Protein AF-A0A8W8IRD2-F1 (afdb_monomer_lite)

Secondary structure (DSSP, 8-state):
--TTTTTTTS--------HHHHHTT-EEEETTS--TT-EESSSS-SSTTEEEEPPTT----SS----------

Sequence (73 aa):
MLEVVYFTSVVLCVLGSDAPCLNDGGTCQYDHLPCPGGYVSGLCSGASNRRCCQSSGKCRLIYSSSRHHKGQI

Foldseek 3Di:
DVVVVVVPPPPPPVPQDLCQLVVLVWDFDFQPDDALQDWDADSDDDDRRGTTRHDVPDPPPPPDDDDPPDDDD

Structure (mmCIF, N/CA/C/O backbone):
data_AF-A0A8W8IRD2-F1
#
_entry.id   AF-A0A8W8IRD2-F1
#
loop_
_atom_site.group_PDB
_atom_site.id
_atom_site.type_symbol
_atom_site.label_atom_id
_atom_site.label_alt_id
_atom_site.label_comp_id
_atom_site.label_asym_id
_atom_site.label_entity_id
_atom_site.label_seq_id
_atom_site.pdbx_PDB_ins_code
_atom_site.Cartn_x
_atom_site.Cartn_y
_atom_site.Cartn_z
_atom_site.occupancy
_atom_site.B_iso_or_equiv
_atom_site.auth_seq_id
_atom_site.auth_comp_id
_atom_site.auth_asym_id
_atom_site.auth_atom_id
_atom_site.pdbx_PDB_model_num
ATOM 1 N N . MET A 1 1 ? 20.540 -1.430 -37.214 1.00 60.81 1 MET A N 1
ATOM 2 C CA . MET A 1 1 ? 19.325 -2.276 -37.175 1.00 60.81 1 MET A CA 1
ATOM 3 C C . MET A 1 1 ? 19.267 -3.206 -35.954 1.00 60.81 1 MET A C 1
ATOM 5 O O . MET A 1 1 ? 18.166 -3.590 -35.602 1.00 60.81 1 MET A O 1
ATOM 9 N N . LEU A 1 2 ? 20.387 -3.547 -35.289 1.00 43.41 2 LEU A N 1
ATOM 10 C CA . LEU A 1 2 ? 20.402 -4.422 -34.097 1.00 43.41 2 LEU A CA 1
ATOM 11 C C . LEU A 1 2 ? 20.282 -3.666 -32.748 1.00 43.41 2 LEU A C 1
ATOM 13 O O . LEU A 1 2 ? 19.855 -4.243 -31.759 1.00 43.41 2 LEU A O 1
ATOM 17 N N . GLU A 1 3 ? 20.565 -2.359 -32.726 1.00 45.75 3 GLU A N 1
ATOM 18 C CA . GLU A 1 3 ? 20.539 -1.516 -31.510 1.00 45.75 3 GLU A CA 1
ATOM 19 C C . GLU A 1 3 ? 19.129 -1.040 -31.095 1.00 45.75 3 GLU A C 1
ATOM 21 O O . GLU A 1 3 ? 18.903 -0.662 -29.951 1.00 45.75 3 GLU A O 1
ATOM 26 N N . VAL A 1 4 ? 18.153 -1.061 -32.012 1.00 51.22 4 VAL A N 1
ATOM 27 C CA . VAL A 1 4 ? 16.770 -0.593 -31.760 1.00 51.22 4 VAL A CA 1
ATOM 28 C C . VAL A 1 4 ? 15.858 -1.665 -31.163 1.00 51.22 4 VAL A C 1
ATOM 30 O O . VAL A 1 4 ? 14.771 -1.346 -30.700 1.00 51.22 4 VAL A O 1
ATOM 33 N N . VAL A 1 5 ? 16.298 -2.926 -31.142 1.00 51.97 5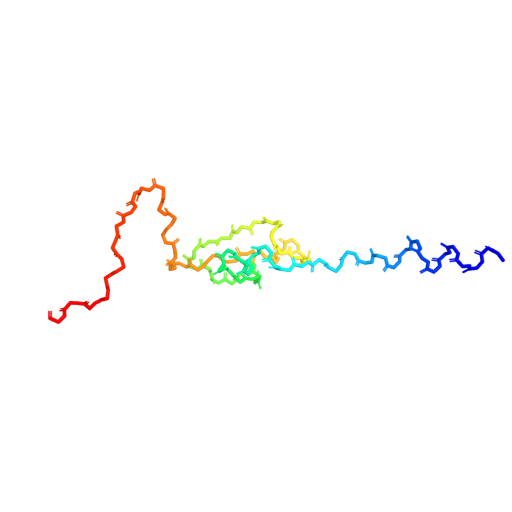 VAL A N 1
ATOM 34 C CA . VAL A 1 5 ? 15.493 -4.068 -30.669 1.00 51.97 5 VAL A CA 1
ATOM 35 C C . VAL A 1 5 ? 15.777 -4.406 -29.199 1.00 51.97 5 VAL A C 1
ATOM 37 O O . VAL A 1 5 ? 14.953 -5.024 -28.522 1.00 51.97 5 VAL A O 1
ATOM 40 N N . TYR A 1 6 ? 16.934 -3.975 -28.681 1.00 54.09 6 TYR A N 1
ATOM 41 C CA . TYR A 1 6 ? 17.346 -4.221 -27.295 1.00 54.09 6 TYR A CA 1
ATOM 42 C C . TYR A 1 6 ? 16.778 -3.182 -26.318 1.00 54.09 6 TYR A C 1
ATOM 44 O O . TYR A 1 6 ? 16.405 -3.517 -25.196 1.00 54.09 6 TYR A O 1
ATOM 52 N N . PHE A 1 7 ? 16.615 -1.934 -26.767 1.00 53.19 7 PHE A N 1
ATOM 53 C CA . PHE A 1 7 ? 16.007 -0.867 -25.965 1.00 53.19 7 PHE A CA 1
ATOM 54 C C . PHE A 1 7 ? 14.481 -1.021 -25.805 1.00 53.19 7 PHE A C 1
ATOM 56 O O . PHE A 1 7 ? 13.901 -0.464 -24.878 1.00 53.19 7 PHE A O 1
ATOM 63 N N . THR A 1 8 ? 13.829 -1.814 -26.664 1.00 55.06 8 THR A N 1
ATOM 64 C CA . THR A 1 8 ? 12.381 -2.082 -26.618 1.00 55.06 8 THR A CA 1
ATOM 65 C C . THR A 1 8 ? 12.000 -3.392 -25.919 1.00 55.06 8 THR A C 1
ATOM 67 O O . THR A 1 8 ? 10.821 -3.583 -25.639 1.00 55.06 8 THR A O 1
ATOM 70 N N . SER A 1 9 ? 12.946 -4.298 -25.627 1.00 59.94 9 SER A N 1
ATOM 71 C CA . SER A 1 9 ? 12.609 -5.668 -25.181 1.00 59.94 9 SER A CA 1
ATOM 72 C C . SER A 1 9 ? 12.745 -5.944 -23.676 1.00 59.94 9 SER A C 1
ATOM 74 O O . SER A 1 9 ? 12.191 -6.935 -23.216 1.00 59.94 9 SER A O 1
ATOM 76 N N . VAL A 1 10 ? 13.447 -5.118 -22.884 1.00 54.78 10 VAL A N 1
ATOM 77 C CA . VAL A 1 10 ? 13.763 -5.472 -21.472 1.00 54.78 10 VAL A CA 1
ATOM 78 C C . VAL A 1 10 ? 13.323 -4.422 -20.441 1.00 54.78 10 VAL A C 1
ATOM 80 O O . VAL A 1 10 ? 13.261 -4.715 -19.253 1.00 54.78 10 VAL A O 1
ATOM 83 N N . VAL A 1 11 ? 12.923 -3.219 -20.863 1.00 57.12 11 VAL A N 1
ATOM 84 C CA . VAL A 1 11 ? 12.460 -2.150 -19.949 1.00 57.12 11 VAL A CA 1
ATOM 85 C C . VAL A 1 11 ? 10.930 -2.066 -19.916 1.00 57.12 11 VAL A C 1
ATOM 87 O O . VAL A 1 11 ? 10.334 -1.020 -19.693 1.00 57.12 11 VAL A O 1
ATOM 90 N N . LEU A 1 12 ? 10.261 -3.204 -20.086 1.00 49.94 12 LEU A N 1
ATOM 91 C CA . LEU A 1 12 ? 8.969 -3.425 -19.449 1.00 49.94 12 LEU A CA 1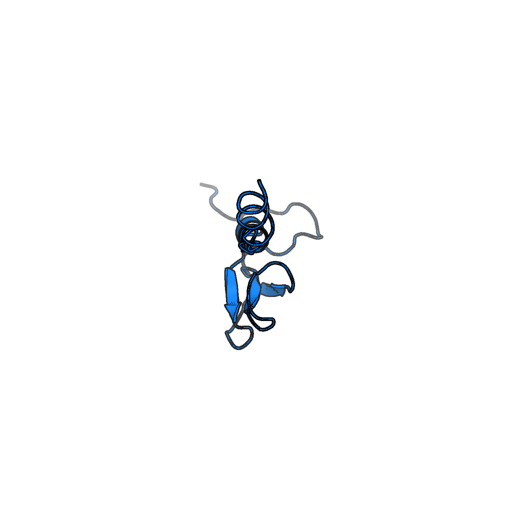
ATOM 92 C C . LEU A 1 12 ? 9.273 -3.951 -18.048 1.00 49.94 12 LEU A C 1
ATOM 94 O O . LEU A 1 12 ? 8.967 -5.094 -17.717 1.00 49.94 12 LEU A O 1
ATOM 98 N N . CYS A 1 13 ? 9.902 -3.118 -17.212 1.00 55.22 13 CYS A N 1
ATOM 99 C CA . CYS A 1 13 ? 9.699 -3.267 -15.782 1.00 55.22 13 CYS A CA 1
ATOM 100 C C . CYS A 1 13 ? 8.185 -3.241 -15.643 1.00 55.22 13 CYS A C 1
ATOM 102 O O . CYS A 1 13 ? 7.577 -2.197 -15.883 1.00 55.22 13 CYS A O 1
ATOM 104 N N . VAL A 1 14 ? 7.567 -4.391 -15.374 1.00 58.31 14 VAL A N 1
ATOM 105 C CA . VAL A 1 14 ? 6.194 -4.430 -14.898 1.00 58.31 14 VAL A CA 1
ATOM 106 C C . VAL A 1 14 ? 6.255 -3.549 -13.663 1.00 58.31 14 VAL A C 1
ATOM 108 O O . VAL A 1 14 ? 6.754 -3.976 -12.623 1.00 58.31 14 VAL A O 1
ATOM 111 N N . LEU A 1 15 ? 5.909 -2.268 -13.826 1.00 62.62 15 LEU A N 1
ATOM 112 C CA . LEU A 1 15 ? 5.731 -1.319 -12.747 1.00 62.62 15 LEU A CA 1
ATOM 113 C C . LEU A 1 15 ? 4.548 -1.903 -12.013 1.00 62.62 15 LEU A C 1
ATOM 115 O O . LEU A 1 15 ? 3.393 -1.662 -12.364 1.00 62.62 15 LEU A O 1
ATOM 119 N N . GLY A 1 16 ? 4.867 -2.828 -11.114 1.00 66.81 16 GLY A N 1
ATOM 120 C CA . GLY A 1 16 ? 3.881 -3.526 -10.348 1.00 66.81 16 GLY A CA 1
ATOM 121 C C . GLY A 1 16 ? 3.020 -2.449 -9.709 1.00 66.81 16 GLY A C 1
ATOM 122 O O . GLY A 1 16 ? 3.528 -1.517 -9.083 1.00 66.81 16 GLY A O 1
ATOM 123 N N . SER A 1 17 ? 1.723 -2.546 -9.953 1.00 85.75 17 SER A N 1
ATOM 124 C CA . SER A 1 17 ? 0.771 -1.564 -9.484 1.00 85.75 17 SER A CA 1
ATOM 125 C C . SER A 1 17 ? 0.105 -2.072 -8.220 1.00 85.75 17 SER A C 1
ATOM 127 O O . SER A 1 17 ? -0.297 -3.231 -8.139 1.00 85.75 17 SER A O 1
ATOM 129 N N . ASP A 1 18 ? -0.053 -1.179 -7.250 1.00 92.69 18 ASP A N 1
ATOM 130 C CA . ASP A 1 18 ? -0.897 -1.412 -6.078 1.00 92.69 18 ASP A CA 1
ATOM 131 C C . ASP A 1 18 ? -2.377 -1.111 -6.377 1.00 92.69 18 ASP A C 1
ATOM 133 O O . ASP A 1 18 ? -3.225 -1.230 -5.492 1.00 92.69 18 ASP A O 1
ATOM 137 N N . ALA A 1 19 ? -2.711 -0.735 -7.621 1.00 92.56 19 ALA A N 1
ATOM 138 C CA . ALA A 1 19 ? -4.076 -0.438 -8.048 1.00 92.56 19 ALA A CA 1
ATOM 139 C C . ALA A 1 19 ? -5.104 -1.519 -7.669 1.00 92.56 19 ALA A C 1
ATOM 141 O O . ALA A 1 19 ? -6.186 -1.124 -7.242 1.00 92.56 19 ALA A O 1
ATOM 142 N N . PRO A 1 20 ? -4.816 -2.839 -7.741 1.00 91.44 20 PRO A N 1
ATOM 143 C CA . PRO A 1 20 ? -5.762 -3.857 -7.284 1.00 91.44 20 PRO A CA 1
ATOM 144 C C . PRO A 1 20 ? -6.134 -3.693 -5.803 1.00 91.44 20 PRO A C 1
ATOM 146 O O . PRO A 1 20 ? -7.311 -3.700 -5.460 1.00 91.44 20 PRO A O 1
ATOM 149 N N . CYS A 1 21 ? -5.146 -3.465 -4.931 1.00 94.44 21 CYS A N 1
ATOM 150 C CA . CYS A 1 21 ? -5.384 -3.238 -3.505 1.00 94.44 21 CYS A CA 1
ATOM 151 C C . CYS A 1 21 ? -6.129 -1.920 -3.238 1.00 94.44 21 CYS A C 1
ATOM 153 O O . CYS A 1 21 ? -7.063 -1.878 -2.435 1.00 94.44 21 CYS A O 1
ATOM 155 N N . LEU A 1 22 ? -5.738 -0.846 -3.932 1.00 90.94 22 LEU A N 1
ATOM 156 C CA . LEU A 1 22 ? -6.344 0.479 -3.771 1.00 90.94 22 LEU A CA 1
ATOM 157 C C . LEU A 1 22 ? -7.799 0.512 -4.264 1.00 90.94 22 LEU A C 1
ATOM 159 O O . LEU A 1 22 ? -8.648 1.134 -3.627 1.00 90.94 22 LEU A O 1
ATOM 163 N N . ASN A 1 23 ? -8.104 -0.183 -5.363 1.00 90.62 23 ASN A N 1
ATOM 164 C CA . ASN A 1 23 ? -9.459 -0.291 -5.906 1.00 90.62 23 ASN A CA 1
ATOM 165 C C . ASN A 1 23 ? -10.399 -1.073 -4.970 1.00 90.62 23 ASN A C 1
ATOM 167 O O . ASN A 1 23 ? -11.584 -0.754 -4.874 1.00 90.62 23 ASN A O 1
ATOM 171 N N . ASP A 1 24 ? -9.856 -2.025 -4.207 1.00 86.88 24 ASP A N 1
ATOM 172 C CA . ASP A 1 24 ? -10.577 -2.736 -3.144 1.00 86.88 24 ASP A CA 1
ATOM 173 C C . ASP A 1 24 ? -10.763 -1.886 -1.869 1.00 86.88 24 ASP A C 1
ATOM 175 O O . ASP A 1 24 ? -11.440 -2.300 -0.922 1.00 86.88 24 ASP A O 1
ATOM 179 N N . GLY A 1 25 ? -10.209 -0.668 -1.834 1.00 89.50 25 GLY A N 1
ATOM 180 C CA . GLY A 1 25 ? -10.240 0.215 -0.667 1.00 89.50 25 GLY A CA 1
ATOM 181 C C . GLY A 1 25 ? -9.301 -0.231 0.456 1.00 89.50 25 GLY A C 1
ATOM 182 O O . GLY A 1 25 ? -9.534 0.105 1.620 1.00 89.50 25 GLY A O 1
ATOM 183 N N . GLY A 1 26 ? -8.284 -1.025 0.119 1.00 92.56 26 GLY A N 1
ATOM 184 C CA . GLY A 1 26 ? -7.200 -1.413 1.011 1.00 92.56 26 GLY A CA 1
ATOM 185 C C . GLY A 1 26 ? -5.952 -0.552 0.822 1.00 92.56 26 GLY A C 1
ATOM 186 O O . GLY A 1 26 ? -5.878 0.302 -0.061 1.00 92.56 26 GLY A O 1
ATOM 187 N N . THR A 1 27 ? -4.945 -0.821 1.649 1.00 94.69 27 THR A N 1
ATOM 188 C CA . THR A 1 27 ? -3.637 -0.161 1.589 1.00 94.69 27 THR A CA 1
ATOM 189 C C . THR A 1 27 ? -2.530 -1.202 1.584 1.00 94.69 27 THR A C 1
ATOM 191 O O . THR A 1 27 ? -2.505 -2.101 2.424 1.00 94.69 27 THR A O 1
ATOM 194 N N . CYS A 1 28 ? -1.573 -1.073 0.668 1.00 95.44 28 CYS A N 1
ATOM 195 C CA . CYS A 1 28 ? -0.379 -1.909 0.671 1.00 95.44 28 CYS A CA 1
ATOM 196 C C . CYS A 1 28 ? 0.574 -1.488 1.790 1.00 95.44 28 CYS A C 1
ATOM 198 O O . CYS A 1 28 ? 1.164 -0.408 1.740 1.00 95.44 28 CYS A O 1
ATOM 200 N N . GLN A 1 29 ? 0.748 -2.361 2.779 1.00 95.75 29 GLN A N 1
ATOM 201 C CA . GLN A 1 29 ? 1.635 -2.143 3.921 1.00 95.75 29 GLN A CA 1
ATOM 202 C C . GLN A 1 29 ? 2.372 -3.437 4.282 1.00 95.75 29 GLN A C 1
ATOM 204 O O . GLN A 1 29 ? 2.039 -4.515 3.787 1.00 95.75 29 GLN A O 1
ATOM 209 N N . TYR A 1 30 ? 3.392 -3.349 5.132 1.00 95.56 30 TYR A N 1
ATOM 210 C CA . TYR A 1 30 ? 4.104 -4.542 5.580 1.00 95.56 30 TYR A CA 1
ATOM 211 C C . TYR A 1 30 ? 3.261 -5.380 6.546 1.00 95.56 30 TYR A C 1
ATOM 213 O O . TYR A 1 30 ? 2.502 -4.837 7.347 1.00 95.56 30 TYR A O 1
ATOM 221 N N . ASP A 1 31 ? 3.391 -6.700 6.476 1.00 95.00 31 ASP A N 1
ATOM 222 C CA . ASP A 1 31 ? 2.598 -7.675 7.237 1.00 95.00 31 ASP A CA 1
ATOM 223 C C . ASP A 1 31 ? 2.878 -7.718 8.748 1.00 95.00 31 ASP A C 1
ATOM 225 O O . ASP A 1 31 ? 2.064 -8.243 9.503 1.00 95.00 31 ASP A O 1
ATOM 229 N N . HIS A 1 32 ? 3.976 -7.113 9.202 1.00 95.19 32 HIS A N 1
ATOM 230 C CA . HIS A 1 32 ? 4.268 -6.912 10.624 1.00 95.19 32 HIS A CA 1
ATOM 231 C C . HIS A 1 32 ? 3.484 -5.748 11.250 1.00 95.19 32 HIS A C 1
ATOM 233 O O . HIS A 1 32 ? 3.499 -5.583 12.470 1.00 95.19 32 HIS A O 1
ATOM 239 N N . LEU A 1 33 ? 2.840 -4.907 10.435 1.00 95.38 33 LEU A N 1
ATOM 240 C CA . LEU A 1 33 ? 2.010 -3.816 10.933 1.00 95.38 33 LEU A CA 1
ATOM 241 C C . LEU A 1 33 ? 0.618 -4.342 11.327 1.00 95.38 33 LEU A C 1
ATOM 243 O O . LEU A 1 33 ? 0.122 -5.303 10.742 1.00 95.38 33 LEU A O 1
ATOM 247 N N . PRO A 1 34 ? -0.063 -3.722 12.301 1.00 92.88 34 PRO A N 1
ATOM 248 C CA . PRO A 1 34 ? -1.451 -4.055 12.583 1.00 92.88 34 PRO A CA 1
ATOM 249 C C . PRO A 1 34 ? -2.334 -3.777 11.362 1.00 92.88 34 PRO A C 1
ATOM 251 O O . PRO A 1 34 ? -2.285 -2.690 10.782 1.00 92.88 34 PRO A O 1
ATOM 254 N N . CYS A 1 35 ? -3.173 -4.744 10.996 1.00 94.19 35 CYS A N 1
ATOM 255 C CA . CYS A 1 35 ? -4.152 -4.580 9.933 1.00 94.19 35 CYS A CA 1
ATOM 256 C C . CYS A 1 35 ? -5.550 -4.980 10.412 1.00 94.19 35 CYS A C 1
ATOM 258 O O . CYS A 1 35 ? -5.788 -6.158 10.684 1.00 94.19 35 CYS A O 1
ATOM 260 N N . PRO A 1 36 ? -6.498 -4.035 10.496 1.00 86.69 36 PRO A N 1
ATOM 261 C CA . PRO A 1 36 ? -7.772 -4.293 11.148 1.00 86.69 36 PRO A CA 1
ATOM 262 C C . PRO A 1 36 ? -8.737 -5.130 10.286 1.00 86.69 36 PRO A C 1
ATOM 264 O O . PRO A 1 36 ? -9.604 -5.793 10.844 1.00 86.69 36 PRO A O 1
ATOM 267 N N . GLY A 1 37 ? -8.597 -5.133 8.952 1.00 87.25 37 GLY A N 1
ATOM 268 C CA . GLY A 1 37 ? -9.365 -5.999 8.042 1.00 87.25 37 GLY A CA 1
ATOM 269 C C . GLY A 1 37 ? -8.622 -7.261 7.584 1.00 87.25 37 GLY A C 1
ATOM 270 O O . GLY A 1 37 ? -9.168 -8.041 6.811 1.00 87.25 37 GLY A O 1
ATOM 271 N N . GLY A 1 38 ? -7.392 -7.481 8.056 1.00 92.62 38 GLY A N 1
ATOM 272 C CA . GLY A 1 38 ? -6.551 -8.601 7.635 1.00 92.62 38 GLY A CA 1
ATOM 273 C C . GLY A 1 38 ? -5.844 -8.396 6.289 1.00 92.62 38 GLY A C 1
ATOM 274 O O . GLY A 1 38 ? -6.069 -7.424 5.565 1.00 92.62 38 GLY A O 1
ATOM 275 N N . TYR A 1 39 ? -4.939 -9.326 5.976 1.00 95.06 39 TYR A N 1
ATOM 276 C CA . TYR A 1 39 ? -4.023 -9.223 4.840 1.00 95.06 39 TYR A CA 1
ATOM 277 C C . TYR A 1 39 ? -4.407 -10.116 3.662 1.00 95.06 39 TYR A C 1
ATOM 279 O O . TYR A 1 39 ? -4.579 -11.327 3.819 1.00 95.06 39 TYR A O 1
ATOM 287 N N . VAL A 1 40 ? -4.398 -9.536 2.461 1.00 93.75 40 VAL A N 1
ATOM 288 C CA . VAL A 1 40 ? -4.523 -10.247 1.182 1.00 93.75 40 VAL A CA 1
ATOM 289 C C . VAL A 1 40 ? -3.201 -10.197 0.418 1.00 93.75 40 VAL A C 1
ATOM 291 O O . VAL A 1 40 ? -2.551 -9.155 0.318 1.00 93.75 40 VAL A O 1
ATOM 294 N N . SER A 1 41 ? -2.779 -11.346 -0.106 1.00 92.81 41 SER A N 1
ATOM 295 C CA . SER A 1 41 ? -1.550 -11.477 -0.900 1.00 92.81 41 SER A CA 1
ATOM 296 C C . SER A 1 41 ? -1.807 -11.239 -2.387 1.00 92.81 41 SER A C 1
ATOM 298 O O . SER A 1 41 ? -2.919 -11.444 -2.861 1.00 92.81 41 SER A O 1
ATOM 300 N N . GLY A 1 42 ? -0.768 -10.854 -3.133 1.00 90.94 42 GLY A N 1
ATOM 301 C CA . GLY A 1 42 ? -0.811 -10.778 -4.601 1.00 90.94 42 GLY A CA 1
ATOM 302 C C . GLY A 1 42 ? -1.490 -9.534 -5.186 1.00 90.94 42 GLY A C 1
ATOM 303 O O . GLY A 1 42 ? -1.561 -9.409 -6.401 1.00 90.94 42 GLY A O 1
ATOM 304 N N . LEU A 1 43 ? -1.966 -8.612 -4.344 1.00 93.25 43 LEU A N 1
ATOM 305 C CA . LEU A 1 43 ? -2.565 -7.336 -4.772 1.00 93.25 43 LEU A CA 1
ATOM 306 C C . LEU A 1 43 ? -1.606 -6.146 -4.670 1.00 93.25 43 LEU A C 1
ATOM 308 O O . LEU A 1 43 ? -1.906 -5.062 -5.163 1.00 93.25 43 LEU A O 1
ATOM 312 N N . CYS A 1 44 ? -0.486 -6.351 -3.983 1.00 94.38 44 CYS A N 1
ATOM 313 C CA . CYS A 1 44 ? 0.556 -5.362 -3.798 1.00 94.38 44 CYS A CA 1
ATOM 314 C C . CYS A 1 44 ? 1.784 -5.790 -4.566 1.00 94.38 44 CYS A C 1
ATOM 316 O O . CYS A 1 44 ? 2.129 -6.974 -4.611 1.00 94.38 44 CYS A O 1
ATOM 318 N N . SER A 1 45 ? 2.457 -4.802 -5.121 1.00 91.44 45 SER A N 1
ATOM 319 C CA . SER A 1 45 ? 3.722 -5.019 -5.795 1.00 91.44 45 SER A CA 1
ATOM 320 C C . SER A 1 45 ? 4.890 -4.901 -4.825 1.00 91.44 45 SER A C 1
ATOM 322 O O . SER A 1 45 ? 4.770 -4.333 -3.733 1.00 91.44 45 SER A O 1
ATOM 324 N N . GLY A 1 46 ? 6.040 -5.434 -5.233 1.00 89.50 46 GLY A N 1
ATOM 325 C CA . GLY A 1 46 ? 7.252 -5.454 -4.423 1.00 89.50 46 GLY A CA 1
ATOM 326 C C . GLY A 1 46 ? 7.396 -6.736 -3.604 1.00 89.50 46 GLY A C 1
ATOM 327 O O . GLY A 1 46 ? 7.118 -7.828 -4.091 1.00 89.50 46 GLY A O 1
ATOM 328 N N . ALA A 1 47 ? 7.914 -6.600 -2.384 1.00 89.38 47 ALA A N 1
ATOM 329 C CA . ALA A 1 47 ? 8.310 -7.726 -1.543 1.00 89.38 47 ALA A CA 1
ATOM 330 C C . ALA A 1 47 ? 7.117 -8.558 -1.039 1.00 89.38 47 ALA A C 1
ATOM 332 O O . ALA A 1 47 ? 6.037 -8.030 -0.792 1.00 89.38 47 ALA A O 1
ATOM 333 N N . SER A 1 48 ? 7.338 -9.852 -0.790 1.00 90.56 48 SER A N 1
ATOM 334 C CA . SER A 1 48 ? 6.301 -10.793 -0.332 1.00 90.56 48 SER A CA 1
ATOM 335 C C . SER A 1 48 ? 5.662 -10.424 1.012 1.00 90.56 48 SER A C 1
ATOM 337 O O . SER A 1 48 ? 4.520 -10.797 1.273 1.00 90.56 48 SER A O 1
ATOM 339 N N . ASN A 1 49 ? 6.386 -9.688 1.861 1.00 94.12 49 ASN A N 1
ATOM 340 C CA . ASN A 1 49 ? 5.888 -9.184 3.141 1.00 94.12 49 ASN A CA 1
ATOM 341 C C . ASN A 1 49 ? 5.096 -7.873 2.998 1.00 94.12 49 ASN A C 1
AT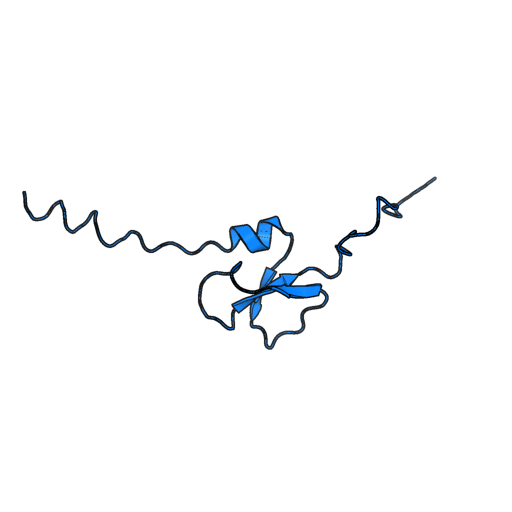OM 343 O O . ASN A 1 49 ? 4.567 -7.366 3.984 1.00 94.12 49 ASN A O 1
ATOM 347 N N . ARG A 1 50 ? 5.007 -7.301 1.791 1.00 95.38 50 ARG A N 1
ATOM 348 C CA . ARG A 1 50 ? 4.157 -6.152 1.474 1.00 95.38 50 ARG A CA 1
ATOM 349 C C . ARG A 1 50 ? 2.818 -6.672 0.964 1.00 95.38 50 ARG A C 1
ATOM 351 O O . ARG A 1 50 ? 2.699 -7.156 -0.158 1.00 95.38 50 ARG A O 1
ATOM 358 N N . ARG A 1 51 ? 1.805 -6.612 1.823 1.00 96.12 51 ARG A N 1
ATOM 359 C CA . ARG A 1 51 ? 0.497 -7.238 1.604 1.00 96.12 51 ARG A CA 1
ATOM 360 C C . ARG A 1 51 ? -0.604 -6.187 1.658 1.00 96.12 51 ARG A C 1
ATOM 362 O O . ARG A 1 51 ? -0.446 -5.125 2.262 1.00 96.12 51 ARG A O 1
ATOM 369 N N . CYS A 1 52 ? -1.728 -6.475 1.014 1.00 96.25 52 CYS A N 1
ATOM 370 C CA . CYS A 1 52 ? -2.854 -5.554 0.988 1.00 96.25 52 CYS A CA 1
ATOM 371 C C . CYS A 1 52 ? -3.600 -5.653 2.312 1.00 96.25 52 CYS A C 1
ATOM 373 O O . CYS A 1 52 ? -4.221 -6.678 2.594 1.00 96.25 52 CYS A O 1
ATOM 375 N N . CYS A 1 53 ? -3.502 -4.614 3.133 1.00 96.31 53 CYS A N 1
ATOM 376 C CA . CYS A 1 53 ? -4.296 -4.491 4.337 1.00 96.31 53 CYS A CA 1
ATOM 377 C C . CYS A 1 53 ? -5.699 -4.019 3.970 1.00 96.31 53 CYS A C 1
ATOM 379 O O . CYS A 1 53 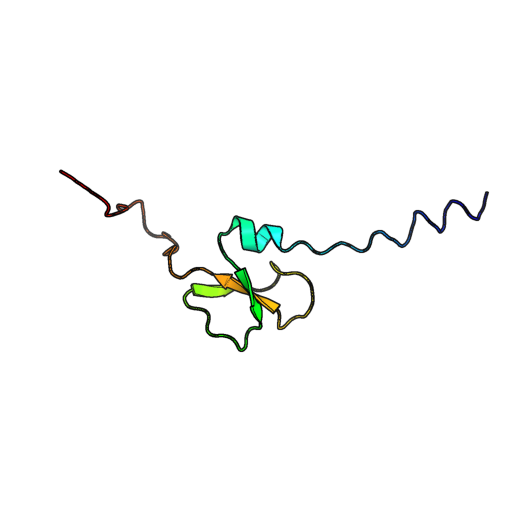? -5.874 -2.927 3.424 1.00 96.31 53 CYS A O 1
ATOM 381 N N . GLN A 1 54 ? -6.702 -4.836 4.271 1.00 92.50 54 GLN A N 1
ATOM 382 C CA . GLN A 1 54 ? -8.088 -4.448 4.068 1.00 92.50 54 GLN A CA 1
ATOM 383 C C . GLN A 1 54 ? -8.515 -3.456 5.150 1.00 92.50 54 GLN A C 1
ATOM 385 O O . GLN A 1 54 ? -8.193 -3.609 6.333 1.00 92.50 54 GLN A O 1
ATOM 390 N N . SER A 1 55 ? -9.275 -2.437 4.753 1.00 81.19 55 SER A N 1
ATOM 391 C CA . SER A 1 55 ? -9.954 -1.592 5.726 1.00 81.19 55 SER A CA 1
ATOM 392 C C . SER A 1 55 ? -11.003 -2.428 6.457 1.00 81.19 55 SER A C 1
ATOM 394 O O . SER A 1 55 ? -11.875 -3.038 5.835 1.00 81.19 55 SER A O 1
ATOM 396 N N . SER A 1 56 ? -10.969 -2.411 7.788 1.00 65.31 56 SER A N 1
ATOM 397 C CA . SER A 1 56 ? -11.998 -3.006 8.654 1.00 65.31 56 SER A CA 1
ATOM 398 C C . SER A 1 56 ? -13.403 -2.428 8.426 1.00 65.31 56 SER A C 1
ATOM 400 O O . SER A 1 56 ? -14.379 -2.942 8.966 1.00 65.31 56 SER A O 1
ATOM 402 N N . GLY A 1 57 ? -13.523 -1.372 7.613 1.00 56.97 57 GLY A N 1
ATOM 403 C CA . GLY A 1 57 ? -14.766 -0.671 7.300 1.00 56.97 57 GLY A CA 1
ATOM 404 C C . GLY A 1 57 ? -15.587 -1.232 6.138 1.00 56.97 57 GLY A C 1
ATOM 405 O O . GLY A 1 57 ? -16.656 -0.692 5.856 1.00 56.97 57 GLY A O 1
ATOM 406 N N . LYS A 1 58 ? -15.157 -2.306 5.470 1.00 55.22 58 LYS A N 1
ATOM 407 C CA . LYS A 1 58 ? -16.060 -3.079 4.610 1.00 55.22 58 LYS A CA 1
ATOM 408 C C . LYS A 1 58 ? -16.152 -4.481 5.161 1.00 55.22 58 LYS A C 1
ATOM 410 O O . LYS A 1 58 ? -15.451 -5.384 4.723 1.00 55.22 58 LYS A O 1
ATOM 415 N N . CYS A 1 59 ? -17.060 -4.647 6.125 1.00 51.47 59 CYS A N 1
A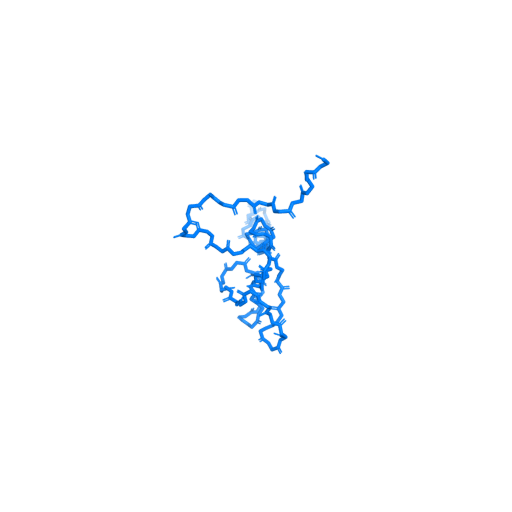TOM 416 C CA . CYS A 1 59 ? -17.677 -5.942 6.357 1.00 51.47 59 CYS A CA 1
ATOM 417 C C . CYS A 1 59 ? -17.981 -6.516 4.969 1.00 51.47 59 CYS A C 1
ATOM 419 O O . CYS A 1 59 ? -18.758 -5.923 4.214 1.00 51.47 59 CYS A O 1
ATOM 421 N N . ARG A 1 60 ? -17.266 -7.574 4.573 1.00 57.09 60 ARG A N 1
ATOM 422 C CA . ARG A 1 60 ? -17.535 -8.285 3.331 1.00 57.09 60 ARG A CA 1
ATOM 423 C C . ARG A 1 60 ? -18.952 -8.810 3.512 1.00 57.09 60 ARG A C 1
ATOM 425 O O . ARG A 1 60 ? -19.145 -9.816 4.186 1.00 57.09 60 ARG A O 1
ATOM 432 N N . LEU A 1 61 ? -19.943 -8.078 3.002 1.00 52.53 61 LEU A N 1
ATOM 433 C CA . LEU A 1 61 ? -21.340 -8.487 2.982 1.00 52.53 61 LEU A CA 1
ATOM 434 C C . LEU A 1 61 ? -21.439 -9.686 2.033 1.00 52.53 61 LEU A C 1
ATOM 436 O O . LEU A 1 61 ? -21.920 -9.580 0.914 1.00 52.53 61 LEU A O 1
ATOM 440 N N . ILE A 1 62 ? -20.983 -10.848 2.496 1.00 60.09 62 ILE A N 1
ATOM 441 C CA . ILE A 1 62 ? -21.446 -12.154 2.023 1.00 60.09 62 ILE A CA 1
ATOM 442 C C . ILE A 1 62 ? -22.733 -12.519 2.796 1.00 60.09 62 ILE A C 1
ATOM 444 O O . ILE A 1 62 ? -23.074 -13.679 2.975 1.00 60.09 62 ILE A O 1
ATOM 448 N N . TYR A 1 63 ? -23.445 -11.505 3.293 1.00 57.34 63 TYR A N 1
ATOM 449 C CA . TYR A 1 63 ? -24.832 -11.559 3.718 1.00 57.34 63 TYR A CA 1
ATOM 450 C C . TYR A 1 63 ? -25.445 -10.192 3.393 1.00 57.34 63 TYR A C 1
ATOM 452 O O . TYR A 1 63 ? -25.236 -9.226 4.115 1.00 57.34 63 TYR A O 1
ATOM 460 N N . SER A 1 64 ? -26.090 -10.108 2.232 1.00 60.84 64 SER A N 1
ATOM 461 C CA . SER A 1 64 ? -27.243 -9.248 1.933 1.00 60.84 64 SER A CA 1
ATOM 462 C C . SER A 1 64 ? -27.239 -7.818 2.504 1.00 60.84 64 SER A C 1
ATOM 464 O O . SER A 1 64 ? -27.481 -7.611 3.688 1.00 60.84 64 SER A O 1
ATOM 466 N N . SER A 1 65 ? -27.079 -6.813 1.632 1.00 64.12 65 SER A N 1
ATOM 467 C CA . SER A 1 65 ? -27.777 -5.510 1.707 1.00 64.12 65 SER A CA 1
ATOM 468 C C . SER A 1 65 ? -28.346 -5.122 3.087 1.00 64.12 65 SER A C 1
ATOM 470 O O . SER A 1 65 ? -29.506 -5.411 3.376 1.00 64.12 65 SER A O 1
ATOM 472 N N . SER A 1 66 ? -27.572 -4.467 3.958 1.00 65.69 66 SER A N 1
ATOM 473 C CA . SER A 1 66 ? -28.110 -3.913 5.212 1.00 65.69 66 SER A CA 1
ATOM 474 C C . SER A 1 66 ? -27.347 -2.672 5.679 1.00 65.69 66 SER A C 1
ATOM 476 O O . SER A 1 66 ? -26.363 -2.751 6.400 1.00 65.69 66 SER A O 1
ATOM 478 N N . ARG A 1 67 ? -27.886 -1.521 5.256 1.00 57.66 67 ARG A N 1
ATOM 479 C CA . ARG A 1 67 ? -27.941 -0.226 5.959 1.00 57.66 67 ARG A CA 1
ATOM 480 C C . ARG A 1 67 ? -26.620 0.369 6.461 1.00 57.66 67 ARG A C 1
ATOM 482 O O . ARG A 1 67 ? -26.180 0.157 7.584 1.00 57.66 67 ARG A O 1
ATOM 489 N N . HIS A 1 68 ? -26.100 1.278 5.640 1.00 46.78 68 HIS A N 1
ATOM 490 C CA . HIS A 1 68 ? -25.260 2.391 6.068 1.00 46.78 68 HIS A CA 1
ATOM 491 C C . HIS A 1 68 ? -26.060 3.244 7.074 1.00 46.78 68 HIS A C 1
ATOM 493 O O . HIS A 1 68 ? -26.968 3.980 6.695 1.00 46.78 68 HIS A O 1
ATOM 499 N N . HIS A 1 69 ? -25.776 3.098 8.367 1.00 55.88 69 HIS A N 1
ATOM 500 C CA . HIS A 1 69 ? -26.426 3.859 9.432 1.00 55.88 69 HIS A CA 1
ATOM 501 C C . HIS A 1 69 ? -25.820 5.271 9.498 1.00 55.88 69 HIS A C 1
ATOM 503 O O . HIS A 1 69 ? -24.997 5.574 10.360 1.00 55.88 69 HIS A O 1
ATOM 509 N N . LYS A 1 70 ? -26.216 6.153 8.575 1.00 59.12 70 LYS A N 1
ATOM 510 C CA . LYS A 1 70 ? -26.100 7.603 8.770 1.00 59.12 70 LYS A CA 1
ATOM 511 C C . LYS A 1 70 ? -27.421 8.282 8.427 1.00 59.12 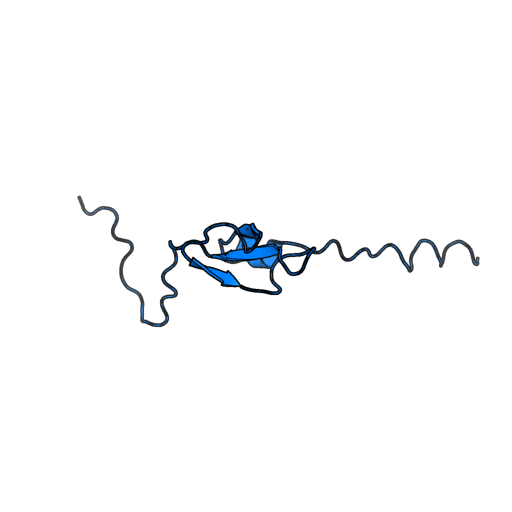70 LYS A C 1
ATOM 513 O O . LYS A 1 70 ? -27.804 8.320 7.268 1.00 59.12 70 LYS A O 1
ATOM 518 N N . GLY A 1 71 ? -28.030 8.861 9.463 1.00 51.19 71 GLY A N 1
ATOM 519 C CA . GLY A 1 71 ? -28.925 10.013 9.376 1.00 51.19 71 GLY A CA 1
ATOM 520 C C . GLY A 1 71 ? -30.338 9.733 8.878 1.00 51.19 71 GLY A C 1
ATOM 521 O O . GLY A 1 71 ? -30.584 9.737 7.678 1.00 51.19 71 GLY A O 1
ATOM 522 N N . GLN A 1 72 ? -31.283 9.628 9.809 1.00 46.62 72 GLN A N 1
ATOM 523 C CA . GLN A 1 72 ? -32.662 10.032 9.557 1.00 46.62 72 GLN A CA 1
ATOM 524 C C . GLN A 1 72 ? -33.024 11.096 10.598 1.00 46.62 72 GLN A C 1
ATOM 526 O O . GLN A 1 72 ? -33.030 10.824 11.797 1.00 46.62 72 GLN A O 1
ATOM 531 N N . ILE A 1 73 ? -33.157 12.316 10.079 1.00 46.81 73 ILE A N 1
ATOM 532 C CA . ILE A 1 73 ? -33.874 13.476 10.630 1.00 46.81 73 ILE A CA 1
ATOM 533 C C . ILE A 1 73 ? -35.307 13.107 11.004 1.00 46.81 73 ILE A C 1
ATOM 535 O O . ILE A 1 73 ? -35.901 12.295 10.257 1.00 46.81 73 ILE A O 1
#

pLDDT: mean 75.23, std 18.91, range [43.41, 96.31]

Radius of gyration: 19.39 Å; chains: 1; bounding box: 54×26×50 Å

Organism: Magallana gigas (NCBI:txid29159)